Protein AF-A0A2G9TFY5-F1 (afdb_monomer_lite)

Organism: Teladorsagia circumcincta (NCBI:txid45464)

Radius of gyration: 12.2 Å; chains: 1; bounding box: 26×21×33 Å

Structure (mmCIF, N/CA/C/O backbone):
data_AF-A0A2G9TFY5-F1
#
_entry.id   AF-A0A2G9TFY5-F1
#
loop_
_atom_site.group_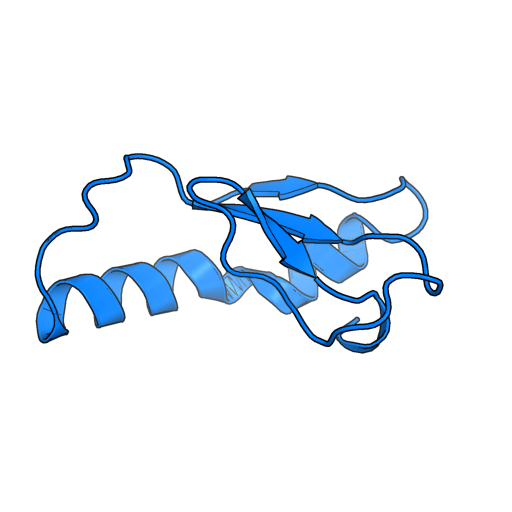PDB
_atom_site.id
_atom_site.type_symbol
_atom_site.label_atom_id
_atom_site.label_alt_id
_atom_site.label_comp_id
_atom_site.label_asym_id
_atom_site.label_entity_id
_atom_site.label_seq_id
_atom_site.pdbx_PDB_ins_code
_atom_site.Cartn_x
_atom_site.Cartn_y
_atom_site.Cartn_z
_atom_site.occupancy
_atom_site.B_iso_or_equiv
_atom_site.auth_seq_id
_atom_site.auth_comp_id
_atom_site.auth_asym_id
_atom_site.auth_atom_id
_atom_site.pdbx_PDB_model_num
ATOM 1 N N . VAL A 1 1 ? -8.082 -4.162 1.790 1.00 90.12 1 VAL A N 1
ATOM 2 C CA . VAL A 1 1 ? -6.923 -3.366 1.309 1.00 90.12 1 VAL A CA 1
ATOM 3 C C . VAL A 1 1 ? -6.515 -3.820 -0.099 1.00 90.12 1 VAL A C 1
ATOM 5 O O . VAL A 1 1 ? -6.651 -5.006 -0.379 1.00 90.12 1 VAL A O 1
ATOM 8 N N . ALA A 1 2 ? -6.050 -2.935 -0.992 1.00 96.25 2 ALA A N 1
ATOM 9 C CA . ALA A 1 2 ? -5.439 -3.319 -2.278 1.00 96.25 2 ALA A CA 1
ATOM 10 C C . ALA A 1 2 ? -4.102 -2.595 -2.531 1.00 96.25 2 ALA A C 1
ATOM 12 O O . ALA A 1 2 ? -3.875 -1.508 -2.000 1.00 96.25 2 ALA A O 1
ATOM 13 N N . VAL A 1 3 ? -3.242 -3.188 -3.368 1.00 97.62 3 VAL A N 1
ATOM 14 C CA . VAL A 1 3 ? -1.944 -2.624 -3.772 1.00 97.62 3 VAL A CA 1
ATOM 15 C C . VAL A 1 3 ? -1.930 -2.348 -5.271 1.00 97.62 3 VAL A C 1
ATOM 17 O O . VAL A 1 3 ? -2.255 -3.217 -6.078 1.00 97.62 3 VAL A O 1
ATOM 20 N N . TRP A 1 4 ? -1.516 -1.139 -5.635 1.00 98.38 4 TRP A N 1
ATOM 21 C CA . TRP A 1 4 ? -1.305 -0.686 -7.003 1.00 98.38 4 TRP A CA 1
ATOM 22 C C . TRP A 1 4 ? 0.191 -0.514 -7.246 1.00 98.38 4 TRP A C 1
ATOM 24 O O . TRP A 1 4 ? 0.887 0.104 -6.443 1.00 98.38 4 TRP A O 1
ATOM 34 N N . ALA A 1 5 ? 0.703 -1.040 -8.350 1.00 98.38 5 ALA A N 1
ATOM 35 C CA . ALA A 1 5 ? 2.093 -0.844 -8.739 1.00 98.38 5 ALA A CA 1
ATOM 36 C C . ALA A 1 5 ? 2.268 -1.128 -10.236 1.00 98.38 5 ALA A C 1
ATOM 38 O O . ALA A 1 5 ? 1.349 -1.621 -10.896 1.00 98.38 5 ALA A O 1
ATOM 39 N N . GLU A 1 6 ? 3.454 -0.849 -10.772 1.00 97.94 6 GLU A N 1
ATOM 40 C CA . GLU A 1 6 ? 3.809 -1.320 -12.110 1.00 97.94 6 GLU A CA 1
ATOM 41 C C . GLU A 1 6 ? 3.832 -2.862 -12.170 1.00 97.94 6 GLU A C 1
ATOM 43 O O . GLU A 1 6 ? 4.183 -3.514 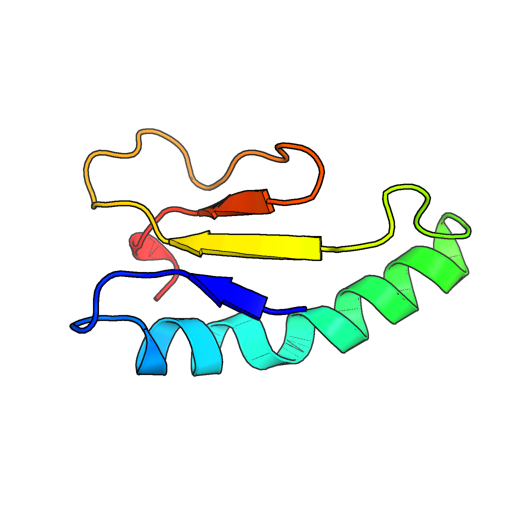-11.178 1.00 97.94 6 GLU A O 1
ATOM 48 N N . PRO A 1 7 ? 3.529 -3.475 -13.334 1.00 97.94 7 PRO A N 1
ATOM 49 C CA . PRO A 1 7 ? 3.492 -4.934 -13.474 1.00 97.94 7 PRO A CA 1
ATOM 50 C C . PRO A 1 7 ? 4.782 -5.648 -13.044 1.00 97.94 7 PRO A C 1
ATOM 52 O O . PRO A 1 7 ? 4.743 -6.796 -12.623 1.00 97.94 7 PRO A O 1
ATOM 55 N N . SER A 1 8 ? 5.928 -4.970 -13.130 1.00 96.81 8 SER A N 1
ATOM 56 C CA . SER A 1 8 ? 7.243 -5.502 -12.752 1.00 96.81 8 SER A CA 1
ATOM 57 C C . SER A 1 8 ? 7.433 -5.707 -11.242 1.00 96.81 8 SER A C 1
ATOM 59 O O . SER A 1 8 ? 8.356 -6.412 -10.827 1.00 96.81 8 SER A O 1
ATOM 61 N N . VAL A 1 9 ? 6.606 -5.071 -10.407 1.00 96.81 9 VAL A N 1
ATOM 62 C CA . VAL A 1 9 ? 6.761 -5.050 -8.942 1.00 96.81 9 VAL A CA 1
ATOM 63 C C . VAL A 1 9 ? 5.483 -5.431 -8.192 1.00 96.81 9 VAL A C 1
ATOM 65 O O . VAL A 1 9 ? 5.568 -5.698 -6.998 1.00 96.81 9 VAL A O 1
ATOM 68 N N . VAL A 1 10 ? 4.323 -5.497 -8.859 1.00 97.75 10 VAL A N 1
ATOM 69 C CA . VAL A 1 10 ? 3.013 -5.678 -8.205 1.00 97.75 10 VAL A CA 1
ATOM 70 C C . VAL A 1 10 ? 2.919 -6.942 -7.347 1.00 97.75 10 VAL A C 1
ATOM 72 O O . VAL A 1 10 ? 2.414 -6.863 -6.232 1.00 97.75 10 VAL A O 1
ATOM 75 N N . ASP A 1 11 ? 3.475 -8.071 -7.793 1.00 98.00 11 ASP A N 1
ATOM 76 C CA . ASP A 1 11 ? 3.432 -9.324 -7.023 1.00 98.00 11 ASP A CA 1
ATOM 77 C C . ASP A 1 11 ? 4.277 -9.240 -5.746 1.00 98.00 11 ASP A C 1
ATOM 79 O O . ASP A 1 11 ? 3.867 -9.712 -4.686 1.00 98.00 11 ASP A O 1
ATOM 83 N N . ARG A 1 12 ? 5.446 -8.590 -5.831 1.00 98.06 12 ARG A N 1
ATOM 84 C CA . ARG A 1 12 ? 6.316 -8.369 -4.669 1.00 98.06 12 ARG A CA 1
ATOM 85 C C . ARG A 1 12 ? 5.697 -7.364 -3.702 1.00 98.06 12 ARG A C 1
ATOM 87 O O . ARG A 1 12 ? 5.685 -7.618 -2.508 1.00 98.06 12 ARG A O 1
ATOM 94 N N . ALA A 1 13 ? 5.113 -6.284 -4.219 1.00 97.69 13 ALA A N 1
ATOM 95 C CA . ALA A 1 13 ? 4.395 -5.299 -3.415 1.00 97.69 13 ALA A CA 1
ATOM 96 C C . ALA A 1 13 ? 3.185 -5.925 -2.699 1.00 97.69 13 ALA A C 1
ATOM 98 O O . ALA A 1 13 ? 2.936 -5.651 -1.530 1.00 97.69 13 ALA A O 1
ATOM 99 N N . HIS A 1 14 ? 2.436 -6.792 -3.386 1.00 97.88 14 HIS A N 1
ATOM 100 C CA . HIS A 1 14 ? 1.322 -7.523 -2.790 1.00 97.88 14 HIS A CA 1
ATOM 101 C C . HIS A 1 14 ? 1.787 -8.454 -1.662 1.00 97.88 14 HIS A C 1
ATOM 103 O O . HIS A 1 14 ? 1.124 -8.533 -0.632 1.00 97.88 14 HIS A O 1
ATOM 109 N N . TRP A 1 15 ? 2.916 -9.149 -1.844 1.00 98.00 15 TRP A N 1
ATOM 110 C CA . TRP A 1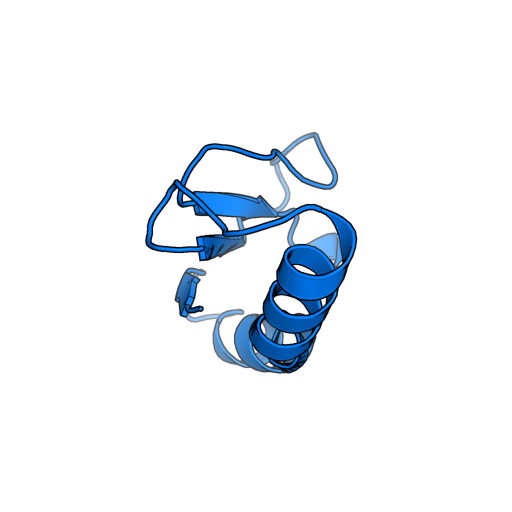 15 ? 3.500 -9.987 -0.796 1.00 98.00 15 TRP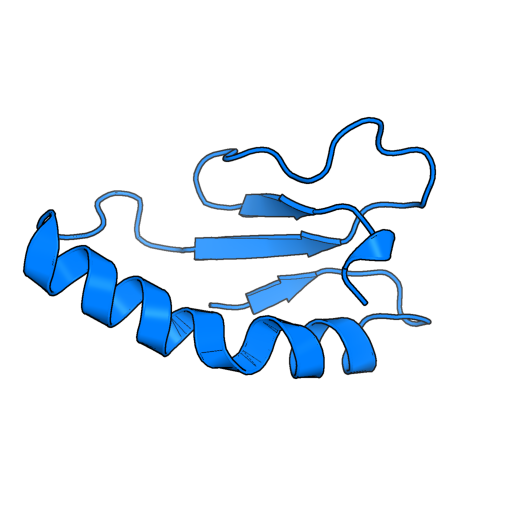 A CA 1
ATOM 111 C C . TRP A 1 15 ? 3.957 -9.158 0.413 1.00 98.00 15 TRP A C 1
ATOM 113 O O . TRP A 1 15 ? 3.532 -9.446 1.532 1.00 98.00 15 TRP A O 1
ATOM 123 N N . GLU A 1 16 ? 4.740 -8.103 0.174 1.00 98.12 16 GLU A N 1
ATOM 124 C CA . GLU A 1 16 ? 5.316 -7.238 1.214 1.00 98.12 16 GLU A CA 1
ATOM 125 C C . GLU A 1 16 ? 4.237 -6.600 2.100 1.00 98.12 16 GLU A C 1
ATOM 127 O O . GLU A 1 16 ? 4.366 -6.552 3.318 1.00 98.12 16 GLU A O 1
ATOM 132 N N . PHE A 1 17 ? 3.124 -6.158 1.506 1.00 97.44 17 PHE A N 1
ATOM 133 C CA . PHE A 1 17 ? 2.057 -5.456 2.229 1.00 97.44 17 PHE A CA 1
ATOM 134 C C . PHE A 1 17 ? 0.846 -6.335 2.569 1.00 97.44 17 PHE A C 1
ATOM 136 O O . PHE A 1 17 ? -0.231 -5.813 2.879 1.00 97.44 17 PHE A O 1
ATOM 143 N N . SER A 1 18 ? 1.000 -7.659 2.522 1.00 97.56 18 SER A N 1
ATOM 144 C CA . SER A 1 18 ? -0.093 -8.616 2.747 1.00 97.56 18 SER A CA 1
ATOM 145 C C . SER A 1 18 ? -0.737 -8.521 4.140 1.00 97.56 18 SER A C 1
ATOM 147 O O . SER A 1 18 ? -1.935 -8.763 4.270 1.00 97.56 18 SER A O 1
ATOM 149 N N . GLU A 1 19 ? 0.006 -8.078 5.157 1.00 97.81 19 GLU A N 1
ATOM 150 C CA . GLU A 1 19 ? -0.467 -7.946 6.548 1.00 97.81 19 GLU A CA 1
ATOM 151 C C . GLU A 1 19 ? -1.242 -6.641 6.824 1.00 97.81 19 GLU A C 1
ATOM 153 O O . GLU A 1 19 ? -1.700 -6.391 7.939 1.00 97.81 19 GLU A O 1
ATOM 158 N N . THR A 1 20 ? -1.422 -5.776 5.824 1.00 97.69 20 THR A N 1
ATOM 159 C CA . THR A 1 20 ? -1.999 -4.436 6.037 1.00 97.69 20 THR A CA 1
ATOM 160 C C . THR A 1 20 ? -3.436 -4.463 6.563 1.00 97.69 20 THR A C 1
ATOM 162 O O . THR A 1 20 ? -3.825 -3.581 7.326 1.00 97.69 20 THR A O 1
ATOM 165 N N . GLU A 1 21 ? -4.235 -5.466 6.193 1.00 96.94 21 GLU A N 1
ATOM 166 C CA . GLU A 1 21 ? -5.605 -5.608 6.710 1.00 96.94 21 GLU A CA 1
ATOM 167 C C . GLU A 1 21 ? -5.615 -5.929 8.217 1.00 96.94 21 GLU A C 1
ATOM 169 O O . GLU A 1 21 ? -6.429 -5.383 8.967 1.00 96.94 21 GLU A O 1
ATOM 174 N N . ASP A 1 22 ? -4.662 -6.741 8.683 1.00 98.00 22 ASP A N 1
ATOM 175 C CA . ASP A 1 22 ? -4.507 -7.071 10.103 1.00 98.00 22 ASP A CA 1
ATOM 176 C C . ASP A 1 22 ? -4.032 -5.846 10.896 1.00 98.00 22 ASP A C 1
ATOM 178 O O . ASP A 1 22 ? -4.547 -5.554 11.981 1.00 98.00 22 ASP A O 1
ATOM 182 N N . ILE A 1 23 ? -3.105 -5.070 10.321 1.00 97.75 23 ILE A N 1
ATOM 183 C CA . ILE A 1 23 ? -2.647 -3.795 10.890 1.00 97.75 23 ILE A CA 1
ATOM 184 C C . ILE A 1 23 ? -3.812 -2.804 11.000 1.00 97.75 23 ILE A C 1
ATOM 186 O O . ILE A 1 23 ? -3.980 -2.179 12.049 1.00 97.75 23 ILE A O 1
ATOM 190 N N . LEU A 1 24 ? -4.636 -2.671 9.954 1.00 97.62 24 LEU A N 1
ATOM 191 C CA . LEU A 1 24 ? -5.801 -1.785 9.960 1.00 97.62 24 LEU A CA 1
ATOM 192 C C . LEU A 1 24 ? -6.816 -2.212 11.028 1.00 97.62 24 LEU A C 1
ATOM 194 O O . LEU A 1 24 ? -7.274 -1.374 11.801 1.00 97.62 24 LEU A O 1
ATOM 198 N N . THR A 1 25 ? -7.093 -3.513 11.133 1.00 97.81 25 THR A N 1
ATOM 199 C CA . THR A 1 25 ? -7.989 -4.075 12.154 1.00 97.81 25 THR A CA 1
ATOM 200 C C . THR A 1 25 ? -7.484 -3.775 13.569 1.00 97.81 25 THR A C 1
ATOM 202 O O . THR A 1 25 ? -8.254 -3.358 14.435 1.00 97.81 25 THR A O 1
ATOM 205 N N . CYS A 1 26 ? -6.182 -3.939 13.814 1.00 98.38 26 CYS A N 1
ATOM 206 C CA . CYS A 1 26 ? -5.558 -3.597 15.092 1.00 98.38 26 CYS A CA 1
ATOM 207 C C . CYS A 1 26 ? -5.663 -2.090 15.386 1.00 98.38 26 CYS A C 1
ATOM 209 O O . CYS A 1 26 ? -6.047 -1.686 16.486 1.00 98.38 26 CYS A O 1
ATOM 211 N N . ALA A 1 27 ? -5.396 -1.246 14.386 1.00 97.81 27 ALA A N 1
ATOM 212 C CA . ALA A 1 27 ? -5.518 0.201 14.516 1.00 97.81 27 ALA A CA 1
ATOM 213 C C . ALA A 1 27 ? -6.952 0.626 14.866 1.00 97.81 27 ALA A C 1
ATOM 215 O O . ALA A 1 27 ? -7.132 1.468 15.747 1.00 97.81 27 ALA A O 1
ATOM 216 N N . GLU A 1 28 ? -7.974 0.015 14.258 1.00 97.69 28 GLU A N 1
ATOM 217 C CA . GLU A 1 28 ? -9.374 0.315 14.572 1.00 97.69 28 GLU A CA 1
ATOM 218 C C . GLU A 1 28 ? -9.764 -0.054 16.011 1.00 97.69 28 GLU A C 1
ATOM 220 O O . GLU A 1 28 ? -10.557 0.652 16.638 1.00 97.69 28 GLU A O 1
ATOM 225 N N . GLN A 1 29 ? -9.185 -1.124 16.567 1.00 98.19 29 GLN A N 1
ATOM 226 C CA . GLN A 1 29 ? -9.411 -1.523 17.962 1.00 98.19 29 GLN A CA 1
ATOM 227 C C . GLN A 1 29 ? -8.819 -0.522 18.965 1.00 98.19 29 GLN A C 1
ATOM 229 O O . GLN A 1 29 ? -9.349 -0.371 20.065 1.00 98.19 29 GLN A O 1
ATOM 234 N N . ILE A 1 30 ? -7.732 0.160 18.593 1.00 98.38 30 ILE A N 1
ATOM 235 C CA . ILE A 1 30 ? -7.002 1.088 19.468 1.00 98.38 30 ILE A CA 1
ATOM 236 C C . ILE A 1 30 ? -7.516 2.524 19.311 1.00 98.38 30 ILE A C 1
ATOM 238 O O . ILE A 1 30 ? -7.725 3.224 20.301 1.00 98.38 30 ILE A O 1
ATOM 242 N N . ALA A 1 31 ? -7.698 2.973 18.070 1.00 97.38 31 ALA A N 1
ATOM 243 C CA . ALA A 1 31 ? -7.969 4.367 17.721 1.00 97.38 31 ALA A CA 1
ATOM 244 C C . ALA A 1 31 ? -9.421 4.624 17.281 1.00 97.38 31 ALA A C 1
ATOM 246 O O . ALA A 1 31 ? -9.803 5.774 17.055 1.00 97.38 31 ALA A O 1
ATOM 247 N N . GLY A 1 32 ? -10.244 3.577 17.195 1.00 97.56 32 GLY A N 1
ATOM 248 C CA . GLY A 1 32 ? -11.614 3.649 16.704 1.00 97.56 32 GLY A CA 1
ATOM 249 C C . GLY A 1 32 ? -11.722 3.451 15.191 1.00 97.56 32 GLY A C 1
ATOM 250 O O . GLY A 1 32 ? -10.735 3.331 14.472 1.00 97.56 32 GLY A O 1
ATOM 251 N N . LYS A 1 33 ? -12.965 3.405 14.708 1.00 97.50 33 LYS A N 1
ATOM 252 C CA . LYS A 1 33 ? -13.308 3.031 13.330 1.00 97.50 33 LYS A CA 1
ATOM 253 C C . LYS A 1 33 ? -12.591 3.879 12.269 1.00 97.50 33 LYS A C 1
ATOM 255 O O . LYS A 1 33 ? -12.609 5.109 12.330 1.00 97.50 33 LYS A O 1
ATOM 260 N N . TYR A 1 34 ? -12.097 3.225 11.221 1.00 97.81 34 TYR A N 1
ATOM 261 C CA . TYR A 1 34 ? -11.553 3.855 10.028 1.00 97.81 34 TYR A CA 1
ATOM 262 C C . TYR A 1 34 ? -12.668 4.532 9.216 1.00 97.81 34 TYR A C 1
ATOM 264 O O . TYR A 1 34 ? -13.570 3.894 8.668 1.00 97.81 34 TYR A O 1
ATOM 272 N N . ILE A 1 35 ? -12.629 5.864 9.146 1.00 97.88 35 ILE A N 1
ATOM 273 C CA . ILE A 1 35 ? -13.723 6.669 8.576 1.00 97.88 35 ILE A CA 1
ATOM 274 C C . ILE A 1 35 ? -13.660 6.830 7.055 1.00 97.88 35 ILE A C 1
ATOM 276 O O . ILE A 1 35 ? -14.649 7.225 6.443 1.00 97.88 35 ILE A O 1
ATOM 280 N N . TRP A 1 36 ? -12.518 6.529 6.436 1.00 97.75 36 TRP A N 1
ATOM 281 C CA . TRP A 1 36 ? -12.297 6.776 5.007 1.00 97.75 36 TRP A CA 1
ATOM 282 C C . TRP A 1 36 ? -12.828 5.646 4.112 1.00 97.75 36 TRP A C 1
ATOM 284 O O . TRP A 1 36 ? -12.815 5.749 2.887 1.00 97.75 36 TRP A O 1
ATOM 294 N N . GLY A 1 37 ? -13.331 4.566 4.716 1.00 95.75 37 GLY A N 1
ATOM 295 C CA . GLY A 1 37 ? -13.957 3.439 4.029 1.00 95.75 37 GLY A CA 1
ATOM 296 C C . GLY A 1 37 ? -12.957 2.461 3.417 1.00 95.75 37 GLY A C 1
ATOM 297 O O . GLY A 1 37 ? -12.981 1.287 3.766 1.00 95.75 37 GLY A O 1
ATOM 298 N N . ARG A 1 38 ? -12.079 2.924 2.522 1.00 96.06 38 ARG A N 1
ATOM 299 C CA . ARG A 1 38 ? -11.089 2.081 1.834 1.00 96.06 38 ARG A CA 1
ATOM 300 C C . ARG A 1 38 ? -9.672 2.536 2.153 1.00 96.06 38 ARG A C 1
ATOM 302 O O . ARG A 1 38 ? -9.422 3.731 2.178 1.00 96.06 38 ARG A O 1
ATOM 309 N N . TYR A 1 39 ? -8.768 1.583 2.358 1.00 98.19 39 TYR A N 1
ATOM 310 C CA . TYR A 1 39 ? -7.334 1.819 2.502 1.00 98.19 39 TYR A CA 1
ATOM 311 C C . TYR A 1 39 ? -6.601 1.048 1.403 1.00 98.19 39 TYR A C 1
ATOM 313 O O . TYR A 1 39 ? -6.481 -0.177 1.474 1.00 98.19 39 TYR A O 1
ATOM 321 N N . ASP A 1 40 ? -6.160 1.758 0.368 1.00 98.19 40 ASP A N 1
ATOM 322 C CA . ASP A 1 40 ? -5.298 1.216 -0.679 1.00 98.19 40 ASP A CA 1
ATOM 323 C C . ASP A 1 40 ? -3.887 1.792 -0.566 1.00 98.19 40 ASP A C 1
ATOM 325 O O . ASP A 1 40 ? -3.652 2.815 0.079 1.00 98.19 40 ASP A O 1
ATOM 329 N N . MET A 1 41 ? -2.945 1.138 -1.236 1.00 98.38 41 MET A N 1
ATOM 330 C CA . MET A 1 41 ? -1.556 1.566 -1.332 1.00 98.38 41 MET A CA 1
ATOM 331 C C . MET A 1 41 ? -1.130 1.621 -2.792 1.00 98.38 41 MET A C 1
ATOM 333 O O . MET A 1 41 ? -1.527 0.771 -3.587 1.00 98.38 41 MET A O 1
ATOM 337 N N . VAL A 1 42 ? -0.299 2.597 -3.149 1.00 98.38 42 VAL A N 1
ATOM 338 C CA . VAL A 1 42 ? 0.360 2.657 -4.455 1.00 98.38 42 VAL A CA 1
ATOM 339 C C . VAL A 1 42 ? 1.869 2.730 -4.282 1.00 98.38 42 VAL A C 1
ATOM 341 O O . VAL A 1 42 ? 2.397 3.653 -3.659 1.00 98.38 42 VAL A O 1
ATOM 344 N N . CYS A 1 43 ? 2.567 1.753 -4.853 1.00 98.06 43 CYS A N 1
ATOM 345 C CA . CYS A 1 43 ? 4.013 1.787 -4.981 1.00 98.06 43 CYS A CA 1
ATOM 346 C C . CYS A 1 43 ? 4.382 2.669 -6.174 1.00 98.06 43 CYS A C 1
ATOM 348 O O . CYS A 1 43 ? 4.078 2.344 -7.324 1.00 98.06 43 CYS A O 1
ATOM 350 N N . LEU A 1 44 ? 5.032 3.794 -5.892 1.00 98.19 44 LEU A N 1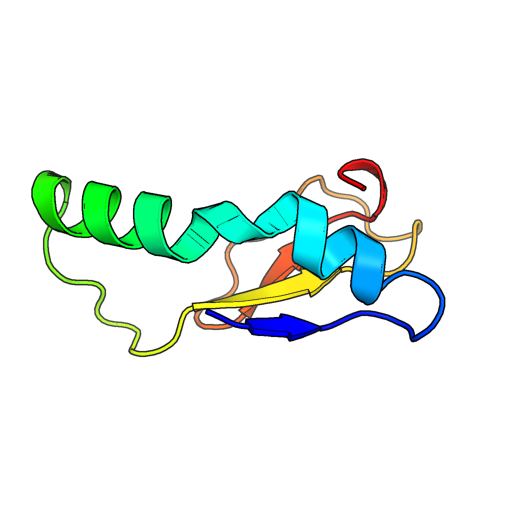
ATOM 351 C CA . LEU A 1 44 ? 5.470 4.746 -6.905 1.00 98.19 44 LEU A CA 1
ATOM 352 C C . LEU A 1 44 ? 6.835 4.362 -7.504 1.00 98.19 44 LEU A C 1
ATOM 354 O O . LEU A 1 44 ? 7.503 3.455 -7.006 1.00 98.19 44 LEU A O 1
ATOM 358 N N . PRO A 1 45 ? 7.278 5.043 -8.576 1.00 97.38 45 PRO A N 1
ATOM 359 C CA . PRO A 1 45 ? 8.630 4.873 -9.096 1.00 97.38 45 PRO A CA 1
ATOM 360 C C . PRO A 1 45 ? 9.714 5.291 -8.082 1.00 97.38 45 PRO A C 1
ATOM 362 O O . PRO A 1 45 ? 9.440 6.094 -7.184 1.00 97.38 45 PRO A O 1
ATOM 365 N N . PRO A 1 46 ? 10.980 4.860 -8.267 1.00 96.62 46 PRO A N 1
ATOM 366 C CA . PRO A 1 46 ? 12.095 5.189 -7.365 1.00 96.62 46 PRO A CA 1
ATOM 367 C C . PRO A 1 46 ? 12.397 6.687 -7.202 1.00 96.62 46 PRO A C 1
ATOM 369 O O . PRO A 1 46 ? 13.166 7.068 -6.327 1.00 96.62 46 PRO A O 1
ATOM 372 N N . SER A 1 47 ? 11.822 7.544 -8.048 1.00 97.44 47 SER A N 1
ATOM 373 C CA . SER A 1 47 ? 11.931 8.999 -7.932 1.00 97.44 47 SER A CA 1
ATOM 374 C C . SER A 1 47 ? 11.047 9.599 -6.834 1.00 97.44 47 SER A C 1
ATOM 376 O O . SER A 1 47 ? 11.150 10.799 -6.583 1.00 97.44 47 SER A O 1
ATOM 378 N N . PHE A 1 48 ? 10.142 8.825 -6.221 1.00 97.75 48 PHE A N 1
ATOM 379 C CA . PHE A 1 48 ? 9.326 9.315 -5.112 1.00 97.75 48 PHE A CA 1
ATOM 380 C C . PHE A 1 48 ? 10.232 9.676 -3.917 1.00 97.75 48 PHE A C 1
ATOM 382 O O . PHE A 1 48 ? 10.986 8.825 -3.451 1.00 97.75 48 PHE A O 1
ATOM 389 N N . PRO A 1 49 ? 10.205 10.930 -3.422 1.00 96.94 49 PRO A N 1
ATOM 390 C CA . PRO A 1 49 ? 11.257 11.434 -2.536 1.00 96.94 49 PRO A CA 1
ATOM 391 C C . PRO A 1 49 ? 11.067 11.079 -1.052 1.00 96.94 49 PRO A C 1
ATOM 393 O O . PRO A 1 49 ? 11.902 11.455 -0.231 1.00 96.94 49 PRO A O 1
ATOM 396 N N . PHE A 1 50 ? 9.980 10.394 -0.691 1.00 97.31 50 PHE A N 1
ATOM 397 C CA . PHE A 1 50 ? 9.634 10.055 0.692 1.00 97.31 50 PHE A CA 1
ATOM 398 C C . PHE A 1 50 ? 9.472 8.546 0.873 1.00 97.31 50 PHE A C 1
ATOM 400 O O . PHE A 1 50 ? 9.234 7.825 -0.090 1.00 97.31 50 PHE A O 1
ATOM 407 N N . GLY A 1 51 ? 9.544 8.071 2.121 1.00 97.44 51 GLY A N 1
ATOM 408 C CA . GLY A 1 51 ? 9.214 6.679 2.450 1.00 97.44 51 GLY A CA 1
ATOM 409 C C . GLY A 1 51 ? 7.735 6.360 2.199 1.00 97.44 51 GLY A C 1
ATOM 410 O O . GLY A 1 51 ? 7.399 5.347 1.591 1.00 97.44 51 GLY A O 1
ATOM 411 N N . GLY A 1 52 ? 6.849 7.274 2.593 1.00 97.75 52 GLY A N 1
ATOM 412 C CA . GLY A 1 52 ? 5.427 7.187 2.298 1.00 97.75 52 GLY A CA 1
ATOM 413 C C . GLY A 1 52 ? 4.710 8.521 2.487 1.00 97.75 52 GLY A C 1
ATOM 414 O O . GLY A 1 52 ? 5.303 9.474 2.990 1.00 97.75 52 GLY A O 1
ATOM 415 N N . MET A 1 53 ? 3.452 8.582 2.053 1.00 98.38 53 MET A N 1
ATOM 416 C CA . MET A 1 53 ? 2.549 9.718 2.262 1.00 98.38 53 MET A CA 1
ATOM 417 C C . MET A 1 53 ? 1.117 9.218 2.475 1.00 98.38 53 MET A C 1
ATOM 419 O O . MET A 1 53 ? 0.569 8.507 1.631 1.00 98.38 53 MET A O 1
ATOM 423 N N . GLU A 1 54 ? 0.502 9.628 3.579 1.00 97.81 54 GLU A N 1
ATOM 424 C CA . GLU A 1 54 ? -0.809 9.209 4.089 1.00 97.81 54 GLU A CA 1
ATOM 425 C C . GLU A 1 54 ? -2.005 9.835 3.348 1.00 97.81 54 GLU A C 1
ATOM 427 O O . GLU A 1 54 ? -2.992 10.257 3.956 1.00 97.81 54 GLU A O 1
ATOM 432 N N . ASN A 1 55 ? -1.932 9.915 2.017 1.00 98.25 55 ASN A N 1
ATOM 433 C CA . ASN A 1 55 ? -3.041 10.435 1.223 1.00 98.25 55 ASN A CA 1
ATOM 434 C C . ASN A 1 55 ? -4.316 9.613 1.512 1.00 98.25 55 ASN A C 1
ATOM 436 O O . ASN A 1 55 ? -4.281 8.381 1.405 1.00 98.25 55 ASN A O 1
ATOM 440 N N . PRO A 1 56 ? -5.445 10.257 1.870 1.00 97.75 56 PRO A N 1
ATOM 441 C CA . PRO A 1 56 ? -6.661 9.546 2.236 1.00 97.75 56 PRO A CA 1
ATOM 442 C C . PRO A 1 56 ? -7.089 8.561 1.151 1.00 97.75 56 PRO A C 1
ATOM 444 O O . PRO A 1 56 ? -7.077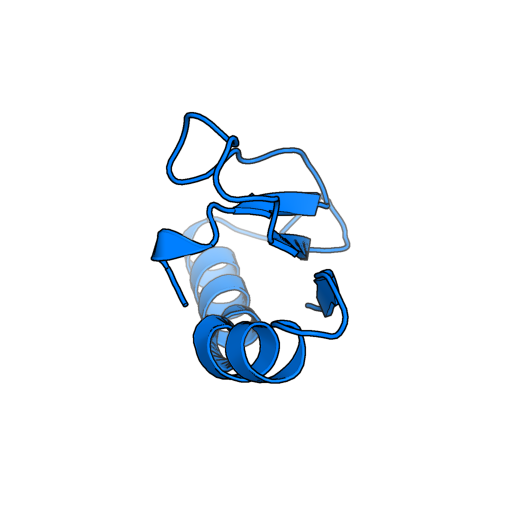 8.878 -0.038 1.00 97.75 56 PRO A O 1
ATOM 447 N N . CYS A 1 57 ? -7.476 7.365 1.584 1.00 97.81 57 CYS A N 1
ATOM 448 C CA . CYS A 1 57 ? -7.870 6.235 0.748 1.00 97.81 57 CYS A CA 1
ATOM 449 C C . CYS A 1 57 ? -6.774 5.594 -0.124 1.00 97.81 57 CYS A C 1
ATOM 451 O O . CYS A 1 57 ? -6.996 4.478 -0.593 1.00 97.81 57 CYS A O 1
ATOM 453 N N . LEU A 1 58 ? -5.623 6.241 -0.345 1.00 98.44 58 LEU A N 1
ATOM 454 C CA . LEU A 1 58 ? -4.558 5.739 -1.218 1.00 98.44 58 LEU A CA 1
ATOM 455 C C . LEU A 1 58 ? -3.172 6.193 -0.739 1.00 98.44 58 LEU A C 1
ATOM 457 O O . LEU A 1 58 ? -2.626 7.179 -1.231 1.00 98.44 58 LEU A O 1
ATOM 461 N N . THR A 1 59 ? -2.578 5.454 0.192 1.00 98.50 59 THR A N 1
ATOM 462 C CA . THR A 1 59 ? -1.236 5.736 0.716 1.00 98.50 59 THR A CA 1
ATOM 463 C C . THR A 1 59 ? -0.184 5.572 -0.378 1.00 98.50 59 THR A C 1
ATOM 465 O O . THR A 1 59 ? -0.166 4.572 -1.096 1.00 98.50 59 THR A O 1
ATOM 468 N N . PHE A 1 60 ? 0.718 6.543 -0.512 1.00 98.56 60 PHE A N 1
ATOM 469 C CA . PHE A 1 60 ? 1.826 6.461 -1.467 1.00 98.56 60 PHE A CA 1
ATOM 470 C C . PHE A 1 60 ? 3.036 5.854 -0.775 1.00 98.56 60 PHE A C 1
ATOM 472 O O . PHE A 1 60 ? 3.321 6.220 0.363 1.00 98.56 60 PHE A O 1
ATOM 479 N N . LEU A 1 61 ? 3.747 4.962 -1.460 1.00 98.19 61 LEU A N 1
ATOM 480 C CA . LEU A 1 61 ? 4.890 4.230 -0.921 1.00 98.19 61 LEU A CA 1
ATOM 481 C C . LEU A 1 61 ? 6.071 4.269 -1.893 1.00 98.19 61 LEU A C 1
ATOM 483 O O . LEU A 1 61 ? 5.896 4.219 -3.114 1.00 98.19 61 LEU A O 1
ATOM 487 N N . THR A 1 62 ? 7.281 4.339 -1.339 1.00 97.56 62 THR A N 1
ATOM 488 C CA . THR A 1 62 ? 8.523 4.139 -2.096 1.00 97.56 62 THR A CA 1
ATOM 489 C C . THR A 1 62 ? 8.722 2.659 -2.443 1.00 97.56 62 THR A C 1
ATOM 491 O O . THR A 1 62 ? 8.415 1.794 -1.619 1.00 97.56 62 THR A O 1
ATOM 494 N N . PRO A 1 63 ? 9.311 2.333 -3.608 1.00 96.62 63 PRO A N 1
ATOM 495 C CA . PRO A 1 63 ? 9.639 0.954 -3.951 1.00 96.62 63 PRO A CA 1
ATOM 496 C C . PRO A 1 63 ? 10.812 0.400 -3.138 1.00 96.62 63 PRO A C 1
ATOM 498 O O . PRO A 1 63 ? 11.081 -0.787 -3.231 1.00 96.62 63 PRO A O 1
ATOM 501 N N . THR A 1 64 ? 11.510 1.214 -2.334 1.00 97.25 64 THR A N 1
ATOM 502 C CA . THR A 1 64 ? 12.592 0.728 -1.454 1.00 97.25 64 THR A CA 1
ATOM 503 C C . THR A 1 64 ? 12.090 -0.090 -0.262 1.00 97.25 64 THR A C 1
ATOM 505 O O . THR A 1 64 ? 12.906 -0.551 0.530 1.00 97.25 64 THR A O 1
ATOM 508 N N . LEU A 1 65 ? 10.770 -0.206 -0.091 1.00 95.88 65 LEU A N 1
ATOM 509 C CA . LEU A 1 65 ? 10.139 -1.086 0.893 1.00 95.88 65 LEU A CA 1
ATOM 510 C C . LEU A 1 65 ? 9.969 -2.524 0.373 1.00 95.88 65 LEU A C 1
ATOM 512 O O . LEU A 1 65 ? 9.681 -3.394 1.178 1.00 95.88 65 LEU A O 1
ATOM 516 N N . ILE A 1 66 ? 10.131 -2.753 -0.939 1.00 92.75 66 ILE A N 1
ATOM 517 C CA . ILE A 1 66 ? 9.948 -4.039 -1.640 1.00 92.75 66 ILE A CA 1
ATOM 518 C C . ILE A 1 66 ? 11.311 -4.645 -1.992 1.00 92.75 66 ILE A C 1
ATOM 520 O O . ILE A 1 66 ? 11.449 -5.888 -1.967 1.00 92.75 66 ILE A O 1
#

Foldseek 3Di:
DEEAEPPVCRVVRCVLCVCVVVVQVVCCVVPNDDPLPAAYEYADEQPPPDQWDCDRRYIYHHPVSD

pLDDT: mean 97.49, std 1.26, range [90.12, 98.56]

Sequence (66 aa):
VAVWAEPSVVDRAHWEFSETEDILTCAEQIAGKYIWGRYDMVCLPPSFPFGGMENPCLTFLTPTLI

Secondary structure (DSSP, 8-state):
-EEE--TTTHHHHHHHTTTHHHHHHHHHHHH---TTS--EEEE--TT--SSEE--TTEEEE-GGG-

InterPro domains:
  IPR014782 Peptidase M1, membrane alanine aminopeptidase [PF01433] (21-65)
  IPR034015 Aminopeptidase, leukotriene A4 hydrolase-like [PTHR45726] (2-66)